Protein AF-A0A2V9AZQ4-F1 (afdb_monomer_lite)

Secondary structure (DSSP, 8-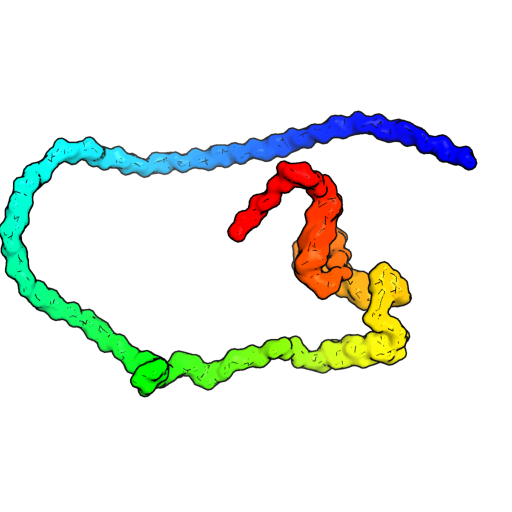state):
-------PPPP----------------PPP--------------------------PPPGGGTPPPS--SPPPPSS---HHHHHHHHHHHHHT----SSSS--HHHHHHHHHHHHTT-S-----S-HHHHHHHHHHHHT--TT------

Radius of gyration: 32.67 Å; chains: 1; bounding box: 76×61×63 Å

Foldseek 3Di:
DDDDDDDDDDDDDPPPPDDPDDDPDDDDDDDPDDDDDDDPPDDDPPPPPPPPPPPPAQAVVNVGDDPDPDDDDDPDDDDDVVVVVVVVCVVVVPPDDDDPPDCPQVVVQVVVCVVVVHPTGGDDDDDVVVVVVVCVVVPDDPPDDDDDD

Sequence (149 aa):
MAEIGEIAERPHRIHRFRCREGTARGLSRPGFERRRRIRLFQHCPSESSKRVGTPVGKLAITGGKPVRRKPFTPWPAYGQPEVRGLQKVLASRNWGGYPFPNRIADRFSEKFARLHGAKYGLAVANGTVAIEIALKAIGIQPAEEVIVP

Structure (mmCIF, N/CA/C/O backbone):
data_AF-A0A2V9AZQ4-F1
#
_entry.id   AF-A0A2V9AZQ4-F1
#
loop_
_atom_site.group_PDB
_atom_site.id
_atom_site.type_symbol
_atom_site.label_atom_id
_atom_site.label_alt_id
_atom_site.label_comp_id
_atom_site.label_asym_id
_atom_site.label_entity_id
_atom_site.label_seq_id
_atom_site.pdbx_PDB_ins_code
_atom_site.Cartn_x
_atom_site.Cartn_y
_atom_site.Cartn_z
_atom_site.occupancy
_atom_site.B_iso_or_equiv
_atom_site.auth_seq_id
_atom_site.auth_comp_id
_atom_site.auth_asym_id
_atom_site.auth_atom_id
_atom_site.pdbx_PDB_model_num
ATOM 1 N N . MET A 1 1 ? 28.472 -14.845 -30.260 1.00 37.19 1 MET A N 1
ATOM 2 C CA . MET A 1 1 ? 27.706 -13.922 -31.119 1.00 37.19 1 MET A CA 1
ATOM 3 C C . MET A 1 1 ? 26.541 -14.718 -31.667 1.00 37.19 1 MET A C 1
ATOM 5 O O . MET A 1 1 ? 26.786 -15.656 -32.408 1.00 37.19 1 MET A O 1
ATOM 9 N N . ALA A 1 2 ? 25.328 -14.452 -31.186 1.00 33.94 2 ALA A N 1
ATOM 10 C CA . ALA A 1 2 ? 24.110 -15.117 -31.639 1.00 33.94 2 ALA A CA 1
ATOM 11 C C . ALA A 1 2 ? 23.196 -14.037 -32.219 1.00 33.94 2 ALA A C 1
ATOM 13 O O . ALA A 1 2 ? 22.960 -13.017 -31.570 1.00 33.94 2 ALA A O 1
ATOM 14 N N . GLU A 1 3 ? 22.801 -14.246 -33.470 1.00 31.03 3 GLU A N 1
ATOM 15 C CA . GLU A 1 3 ? 22.027 -13.336 -34.305 1.00 31.03 3 GLU A CA 1
ATOM 16 C C . GLU A 1 3 ? 20.660 -13.033 -33.692 1.00 31.03 3 GLU A C 1
ATOM 18 O O . GLU A 1 3 ? 19.935 -13.920 -33.240 1.00 31.03 3 GLU A O 1
ATOM 23 N N . ILE A 1 4 ? 20.316 -11.749 -33.687 1.00 34.59 4 ILE A N 1
ATOM 24 C CA . ILE A 1 4 ? 19.025 -11.240 -33.248 1.00 34.59 4 ILE A CA 1
ATOM 25 C C . ILE A 1 4 ? 18.158 -11.185 -34.504 1.00 34.59 4 ILE A C 1
ATOM 27 O O . ILE A 1 4 ? 18.283 -10.270 -35.314 1.00 34.59 4 ILE A O 1
ATOM 31 N N . GLY A 1 5 ? 17.340 -12.219 -34.694 1.00 32.38 5 GLY A N 1
ATOM 32 C CA . GLY A 1 5 ? 16.340 -12.272 -35.752 1.00 32.38 5 GLY A CA 1
ATOM 33 C C . GLY A 1 5 ? 15.276 -11.195 -35.546 1.00 32.38 5 GLY A C 1
ATOM 34 O O . GLY A 1 5 ? 14.602 -11.149 -34.519 1.00 32.38 5 GLY A O 1
ATOM 35 N N . GLU A 1 6 ? 15.170 -10.341 -36.551 1.00 34.38 6 GLU A N 1
ATOM 36 C CA . GLU A 1 6 ? 14.211 -9.268 -36.778 1.00 34.38 6 GLU A CA 1
ATOM 37 C C . GLU A 1 6 ? 12.756 -9.741 -36.582 1.00 34.38 6 GLU A C 1
ATOM 39 O O . GLU A 1 6 ? 12.207 -10.514 -37.370 1.00 34.38 6 GLU A O 1
ATOM 44 N N . ILE A 1 7 ? 12.115 -9.296 -35.496 1.00 37.69 7 ILE A N 1
ATOM 45 C CA . ILE A 1 7 ? 10.682 -9.511 -35.262 1.00 37.69 7 ILE A CA 1
ATOM 46 C C . ILE A 1 7 ? 9.940 -8.363 -35.940 1.00 37.69 7 ILE A C 1
ATOM 48 O O . ILE A 1 7 ? 9.829 -7.267 -35.398 1.00 37.69 7 ILE A O 1
ATOM 52 N N . ALA A 1 8 ? 9.446 -8.648 -37.142 1.00 34.84 8 ALA A N 1
ATOM 53 C CA . ALA A 1 8 ? 8.605 -7.765 -37.933 1.00 34.84 8 ALA 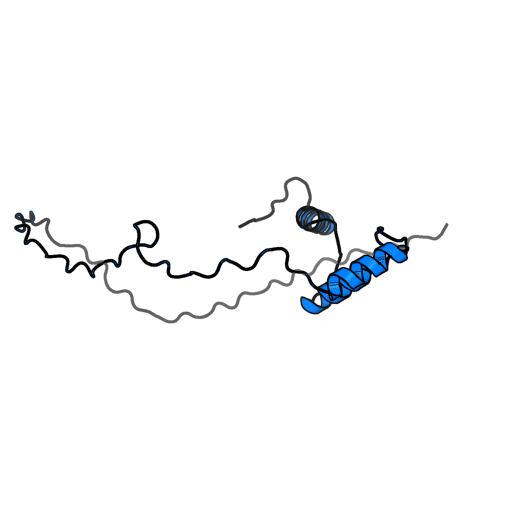A CA 1
ATOM 54 C C . ALA A 1 8 ? 7.403 -7.234 -37.127 1.00 34.84 8 ALA A C 1
ATOM 56 O O . ALA A 1 8 ? 6.603 -7.997 -36.571 1.00 34.84 8 ALA A O 1
ATOM 57 N N . GLU A 1 9 ? 7.279 -5.908 -37.104 1.00 34.47 9 GLU A N 1
ATOM 58 C CA . GLU A 1 9 ? 6.171 -5.154 -36.527 1.00 34.47 9 GLU A CA 1
ATOM 59 C C . GLU A 1 9 ? 4.826 -5.614 -37.111 1.00 34.47 9 GLU A C 1
ATOM 61 O O . GLU A 1 9 ? 4.599 -5.605 -38.323 1.00 34.47 9 GLU A O 1
ATOM 66 N N . ARG A 1 10 ? 3.891 -6.008 -36.239 1.00 35.34 10 ARG A N 1
ATOM 67 C CA . ARG A 1 10 ? 2.486 -6.218 -36.610 1.00 35.34 10 ARG A CA 1
ATOM 68 C C . ARG A 1 10 ? 1.684 -4.977 -36.212 1.00 35.34 10 ARG A C 1
ATOM 70 O O . ARG A 1 10 ? 1.706 -4.620 -35.035 1.00 35.34 10 ARG A O 1
ATOM 77 N N . PRO A 1 11 ? 0.934 -4.345 -37.129 1.00 34.53 11 PRO A N 1
ATOM 78 C CA . PRO A 1 11 ? 0.198 -3.128 -36.816 1.00 34.53 11 PRO A CA 1
ATOM 79 C C . PRO A 1 11 ? -0.940 -3.408 -35.826 1.00 34.53 11 PRO A C 1
ATOM 81 O O . PRO A 1 11 ? -1.741 -4.334 -35.994 1.00 34.53 11 PRO A O 1
ATOM 84 N N . HIS A 1 12 ? -1.007 -2.579 -34.784 1.00 36.91 12 HIS A N 1
ATOM 85 C CA . HIS A 1 12 ? -2.024 -2.623 -33.741 1.00 36.91 12 HIS A CA 1
ATOM 86 C C . HIS A 1 12 ? -3.428 -2.427 -34.328 1.00 36.91 12 HIS A C 1
ATOM 88 O O . HIS A 1 12 ? -3.825 -1.341 -34.750 1.00 36.91 12 HIS A O 1
ATOM 94 N N . ARG A 1 13 ? -4.216 -3.505 -34.323 1.00 30.02 13 ARG A N 1
ATOM 95 C CA . ARG A 1 13 ? -5.638 -3.493 -34.672 1.00 30.02 13 ARG A CA 1
ATOM 96 C C . ARG A 1 13 ? -6.415 -2.855 -33.517 1.00 30.02 13 ARG A C 1
ATOM 98 O O . ARG A 1 13 ? -6.754 -3.520 -32.541 1.00 30.02 13 ARG A O 1
ATOM 105 N N . ILE A 1 14 ? -6.677 -1.553 -33.613 1.00 36.88 14 ILE A N 1
ATOM 106 C CA . ILE A 1 14 ? -7.513 -0.824 -32.652 1.00 36.88 14 ILE A CA 1
ATOM 107 C C . ILE A 1 14 ? -8.943 -1.368 -32.754 1.00 36.88 14 ILE A C 1
ATOM 109 O O . ILE A 1 14 ? -9.669 -1.097 -33.712 1.00 36.88 14 ILE A O 1
ATOM 113 N N . HIS A 1 15 ? -9.368 -2.145 -31.759 1.00 35.53 15 HIS A N 1
ATOM 114 C CA . HIS A 1 15 ? -10.772 -2.497 -31.593 1.00 35.53 15 HIS A CA 1
ATOM 115 C C . HIS A 1 15 ? -11.546 -1.241 -31.168 1.00 35.53 15 HIS A C 1
ATOM 117 O O . HIS A 1 15 ? -11.609 -0.903 -29.988 1.00 35.53 15 HIS A O 1
ATOM 123 N N . ARG A 1 16 ? -12.148 -0.536 -32.138 1.00 32.25 16 ARG A N 1
ATOM 124 C CA . ARG A 1 16 ? -13.176 0.484 -31.877 1.00 32.25 16 ARG A CA 1
ATOM 125 C C . ARG A 1 16 ? -14.333 -0.175 -31.123 1.00 32.25 16 ARG A C 1
ATOM 127 O O . ARG A 1 16 ? -15.162 -0.857 -31.725 1.00 32.25 16 ARG A O 1
ATOM 134 N N . PHE A 1 17 ? -14.406 0.049 -29.814 1.00 29.52 17 PHE A N 1
ATOM 135 C CA . PHE A 1 17 ? -15.606 -0.231 -29.036 1.00 29.52 17 PHE A CA 1
ATOM 136 C C . PHE A 1 17 ? -16.708 0.723 -29.500 1.00 29.52 17 PHE A C 1
ATOM 138 O O . PHE A 1 17 ? -16.715 1.914 -29.196 1.00 29.52 17 PHE A O 1
ATOM 145 N N . ARG A 1 18 ? -17.627 0.196 -30.309 1.00 29.80 18 ARG A N 1
ATOM 146 C CA . ARG A 1 18 ? -18.830 0.901 -30.746 1.00 29.80 18 ARG A CA 1
ATOM 147 C C . ARG A 1 18 ? -19.778 0.966 -29.549 1.00 29.80 18 ARG A C 1
ATOM 149 O O . ARG A 1 18 ? -20.397 -0.038 -29.202 1.00 29.80 18 ARG A O 1
ATOM 156 N N . CYS A 1 19 ? -19.851 2.126 -28.899 1.00 30.36 19 CYS A N 1
ATOM 157 C CA . CYS A 1 19 ? -20.870 2.413 -27.895 1.00 30.36 19 CYS A CA 1
ATOM 158 C C . CYS A 1 19 ? -22.243 2.235 -28.563 1.00 30.36 19 CYS A C 1
ATOM 160 O O . CYS A 1 19 ? -22.559 2.935 -29.525 1.00 30.36 19 CYS A O 1
ATOM 162 N N . ARG A 1 20 ? -23.018 1.227 -28.143 1.00 31.73 20 ARG A N 1
ATOM 163 C CA . ARG A 1 20 ? -24.395 1.051 -28.614 1.00 31.73 20 ARG A CA 1
ATOM 164 C C . ARG A 1 20 ? -25.225 2.185 -28.027 1.00 31.73 20 ARG A C 1
ATOM 166 O O . ARG A 1 20 ? -25.441 2.225 -26.821 1.00 31.73 20 ARG A O 1
ATOM 173 N N . GLU A 1 21 ? -25.681 3.078 -28.895 1.00 36.25 21 GLU A N 1
ATOM 174 C CA . GLU A 1 21 ? -26.656 4.115 -28.578 1.00 36.25 21 GLU A CA 1
ATOM 175 C C . GLU A 1 21 ? -27.928 3.461 -28.021 1.00 36.25 21 GLU A C 1
ATOM 177 O O . GLU A 1 21 ? -28.670 2.765 -28.717 1.00 36.25 21 GLU A O 1
ATOM 182 N N . GLY A 1 22 ? -28.144 3.635 -26.719 1.00 35.34 22 GLY A N 1
ATOM 183 C CA . GLY A 1 22 ? -29.384 3.272 -26.055 1.00 35.34 22 GLY A CA 1
ATOM 184 C C . GLY A 1 22 ? -30.471 4.270 -26.434 1.00 35.34 22 GLY A C 1
ATOM 185 O O . GLY A 1 22 ? -30.422 5.433 -26.046 1.00 35.34 22 GLY A O 1
ATOM 186 N N . THR A 1 23 ? -31.451 3.799 -27.197 1.00 34.31 23 THR A N 1
ATOM 187 C CA . THR A 1 23 ? -32.653 4.525 -27.625 1.00 34.31 23 THR A CA 1
ATOM 188 C C . THR A 1 23 ? -33.473 5.022 -26.421 1.00 34.31 23 THR A C 1
ATOM 190 O O . THR A 1 23 ? -34.339 4.309 -25.911 1.00 34.31 23 THR A O 1
ATOM 193 N N . ALA A 1 24 ? -33.228 6.249 -25.959 1.00 36.62 24 ALA A N 1
ATOM 194 C CA . ALA A 1 24 ? -34.083 6.922 -24.983 1.00 36.62 24 ALA A CA 1
ATOM 195 C C . ALA A 1 24 ? -35.333 7.460 -25.698 1.00 36.62 24 ALA A C 1
ATOM 197 O O . ALA A 1 24 ? -35.323 8.520 -26.324 1.00 36.62 24 ALA A O 1
ATOM 198 N N . ARG A 1 25 ? -36.420 6.683 -25.650 1.00 34.41 25 ARG A N 1
ATOM 199 C CA . ARG A 1 25 ? -37.733 7.089 -26.158 1.00 34.41 25 ARG A CA 1
ATOM 200 C C . ARG A 1 25 ? -38.320 8.189 -25.271 1.00 34.41 25 ARG A C 1
ATOM 202 O O . ARG A 1 25 ? -38.593 7.959 -24.101 1.00 34.41 25 ARG A O 1
ATOM 209 N N . GLY A 1 26 ? -38.542 9.345 -25.890 1.00 34.94 26 GLY A N 1
ATOM 210 C CA . GLY A 1 26 ? -39.747 10.166 -25.766 1.00 34.94 26 GLY A CA 1
ATOM 211 C C . GLY A 1 26 ? -40.227 10.541 -24.365 1.00 34.94 26 GLY A C 1
ATOM 212 O O . GLY A 1 26 ? -41.099 9.880 -23.814 1.00 34.94 26 GLY A O 1
ATOM 213 N N . LEU A 1 27 ? -39.797 11.709 -23.886 1.00 37.97 27 LEU A N 1
ATOM 214 C CA . LEU A 1 27 ? -40.624 12.546 -23.018 1.00 37.97 27 LEU A CA 1
ATOM 215 C C . LEU A 1 27 ? -40.816 13.900 -23.703 1.00 37.97 27 LEU A C 1
ATOM 217 O O . LEU A 1 27 ? -39.886 14.685 -23.891 1.00 37.97 27 LEU A O 1
ATOM 221 N N . SER A 1 28 ? -42.052 14.100 -24.146 1.00 34.50 28 SER A N 1
ATOM 222 C CA . SER A 1 28 ? -42.602 15.289 -24.784 1.00 34.50 28 SER A CA 1
ATOM 223 C C . SER A 1 28 ? -42.287 16.557 -23.992 1.00 34.50 28 SER A C 1
ATOM 225 O O . SER A 1 28 ? -42.681 16.686 -22.834 1.00 34.50 28 SER A O 1
ATOM 227 N N . ARG A 1 29 ? -41.625 17.518 -24.638 1.00 38.69 29 ARG A N 1
ATOM 228 C CA . ARG A 1 29 ? -41.515 18.900 -24.163 1.00 38.69 29 ARG A CA 1
ATOM 229 C C . ARG A 1 29 ? -42.644 19.725 -24.780 1.00 38.69 29 ARG A C 1
ATOM 231 O O . ARG A 1 29 ? -42.634 19.885 -25.999 1.00 38.69 29 ARG A O 1
ATOM 238 N N . PRO A 1 30 ? -43.574 20.294 -24.001 1.00 34.41 30 PRO A N 1
ATOM 239 C CA . PRO A 1 30 ? -44.464 21.312 -24.522 1.00 34.41 30 PRO A CA 1
ATOM 240 C C . PRO A 1 30 ? -43.882 22.715 -24.306 1.00 34.41 30 PRO A C 1
ATOM 242 O O . PRO A 1 30 ? -43.506 23.086 -23.198 1.00 34.41 30 PRO A O 1
ATOM 245 N N . GLY A 1 31 ? -43.870 23.487 -25.395 1.00 33.59 31 GLY A N 1
ATOM 246 C CA . GLY A 1 31 ? -44.390 24.856 -25.405 1.00 33.59 31 GLY A CA 1
ATOM 247 C C . GLY A 1 31 ? -43.563 25.935 -24.713 1.00 33.59 31 GLY A C 1
ATOM 248 O O . GLY A 1 31 ? -43.866 26.348 -23.598 1.00 33.59 31 GLY A O 1
ATOM 249 N N . PHE A 1 32 ? -42.588 26.487 -25.435 1.00 41.62 32 PHE A N 1
ATOM 250 C CA . PHE A 1 32 ? -42.044 27.812 -25.149 1.00 41.62 32 PHE A CA 1
ATOM 251 C C . PHE A 1 32 ? -42.982 28.867 -25.750 1.00 41.62 32 PHE A C 1
ATOM 253 O O . PHE A 1 32 ? -42.837 29.240 -26.912 1.00 41.62 32 PHE A O 1
ATOM 260 N N . GLU A 1 33 ? -43.955 29.338 -24.969 1.00 38.66 33 GLU A N 1
ATOM 261 C CA . GLU A 1 33 ? -44.873 30.392 -25.402 1.00 38.66 33 GLU A CA 1
ATOM 262 C C . GLU A 1 33 ? -44.677 31.663 -24.570 1.00 38.66 33 GLU A C 1
ATOM 264 O O . GLU A 1 33 ? -45.046 31.783 -23.400 1.00 38.66 33 GLU A O 1
ATOM 269 N N . ARG A 1 34 ? -44.024 32.634 -25.214 1.00 46.56 34 ARG A N 1
ATOM 270 C CA . ARG A 1 34 ? -43.854 34.002 -24.734 1.00 46.56 34 ARG A CA 1
ATOM 271 C C . ARG A 1 34 ? -45.199 34.720 -24.750 1.00 46.56 34 ARG A C 1
ATOM 273 O O . ARG A 1 34 ? -45.690 35.060 -25.819 1.00 46.56 34 ARG A O 1
ATOM 280 N N . ARG A 1 35 ? -45.711 35.066 -23.569 1.00 46.44 35 ARG A N 1
ATOM 281 C CA . ARG A 1 35 ? -46.326 36.369 -23.234 1.00 46.44 35 ARG A CA 1
ATOM 282 C C . ARG A 1 35 ? -46.978 36.265 -21.863 1.00 46.44 35 ARG A C 1
ATOM 284 O O . ARG A 1 35 ? -47.876 35.452 -21.683 1.00 46.44 35 ARG A O 1
ATOM 291 N N . ARG A 1 36 ? -46.640 37.190 -20.961 1.00 39.50 36 ARG A N 1
ATOM 292 C CA . ARG A 1 36 ? -47.630 37.993 -20.224 1.00 39.50 36 ARG A CA 1
ATOM 293 C C . ARG A 1 36 ? -46.938 39.082 -19.403 1.00 39.50 36 ARG A C 1
ATOM 295 O O . ARG A 1 36 ? -46.085 38.805 -18.575 1.00 39.50 36 ARG A O 1
ATOM 302 N N . ARG A 1 37 ? -47.354 40.314 -19.712 1.00 40.12 37 ARG A N 1
ATOM 303 C CA . ARG A 1 37 ? -47.413 41.532 -18.892 1.00 40.12 37 ARG A CA 1
ATOM 304 C C . ARG A 1 37 ? -46.600 41.525 -17.596 1.00 40.12 37 ARG A C 1
ATOM 306 O O . ARG A 1 37 ? -46.972 40.857 -16.636 1.00 40.12 37 ARG A O 1
ATOM 313 N N . ILE A 1 38 ? -45.641 42.447 -17.541 1.00 43.56 38 ILE A N 1
ATOM 314 C CA . ILE A 1 38 ? -45.218 43.110 -16.306 1.00 43.56 38 ILE A CA 1
ATOM 315 C C . ILE A 1 38 ? -46.487 43.700 -15.673 1.00 43.56 38 ILE A C 1
ATOM 317 O O . ILE A 1 38 ? -46.953 44.768 -16.062 1.00 43.56 38 ILE A O 1
ATOM 321 N N . ARG A 1 39 ? -47.121 42.968 -14.754 1.00 38.69 39 ARG A N 1
ATOM 322 C CA . ARG A 1 39 ? -47.949 43.614 -13.742 1.00 38.69 39 ARG A CA 1
ATOM 323 C C . ARG A 1 39 ? -46.954 44.114 -12.713 1.00 38.69 39 ARG A C 1
ATOM 325 O O . ARG A 1 39 ? -46.190 43.309 -12.185 1.00 38.69 39 ARG A O 1
ATOM 332 N N . LEU A 1 40 ? -46.951 45.424 -12.462 1.00 45.16 40 LEU A N 1
ATOM 333 C CA . LEU A 1 40 ? -46.441 45.939 -11.200 1.00 45.16 40 LEU A CA 1
ATOM 334 C C . LEU A 1 40 ? -47.088 45.084 -10.111 1.00 45.16 40 LEU A C 1
ATOM 336 O O . LEU A 1 40 ? -48.309 45.116 -9.948 1.00 45.16 40 LEU A O 1
ATOM 340 N N . PHE A 1 41 ? -46.285 44.266 -9.434 1.00 41.41 41 PHE A N 1
ATOM 341 C CA . PHE A 1 41 ? -46.715 43.633 -8.204 1.00 41.41 41 PHE A CA 1
ATOM 342 C C . PHE A 1 41 ? -46.924 44.773 -7.213 1.00 41.41 41 PHE A C 1
ATOM 344 O O . PHE A 1 41 ? -45.984 45.294 -6.616 1.00 41.41 41 PHE A O 1
ATOM 351 N N . GLN A 1 42 ? -48.183 45.200 -7.109 1.00 49.31 42 GLN A N 1
ATOM 352 C CA . GLN A 1 42 ? -48.691 45.844 -5.915 1.00 49.31 42 GLN A CA 1
ATOM 353 C C . GLN A 1 42 ? -48.195 45.019 -4.731 1.00 49.31 42 GLN A C 1
ATOM 355 O O . GLN A 1 42 ? -48.293 43.790 -4.745 1.00 49.31 42 GLN A O 1
ATOM 360 N N . HIS A 1 43 ? -47.576 45.715 -3.781 1.00 48.47 43 HIS A N 1
ATOM 361 C CA . HIS A 1 43 ? -47.071 45.163 -2.535 1.00 48.47 43 HIS A CA 1
ATOM 362 C C . HIS A 1 43 ? -48.033 44.100 -1.997 1.00 48.47 43 HIS A C 1
ATOM 364 O O . HIS A 1 43 ? -49.155 44.412 -1.601 1.00 48.47 43 HIS A O 1
ATOM 370 N N . CYS A 1 44 ? -47.579 42.847 -1.988 1.00 35.75 44 CYS A N 1
ATOM 371 C CA . CYS A 1 44 ? -48.195 41.832 -1.156 1.00 35.75 44 CYS A CA 1
ATOM 372 C C . CYS A 1 44 ? -47.900 42.262 0.287 1.00 35.75 44 CYS A C 1
ATOM 374 O O . CYS A 1 44 ? -46.717 42.409 0.617 1.00 35.75 44 CYS A O 1
ATOM 376 N N . PRO A 1 45 ? -48.908 42.530 1.135 1.00 45.03 45 PRO A N 1
ATOM 377 C CA . PRO A 1 45 ? -48.645 42.779 2.542 1.00 45.03 45 PRO A CA 1
ATOM 378 C C . PRO A 1 45 ? -47.892 41.559 3.074 1.00 45.03 45 PRO A C 1
ATOM 380 O O . PRO A 1 45 ? -48.255 40.423 2.759 1.00 45.03 45 PRO A O 1
ATOM 383 N N . SER A 1 46 ? -46.791 41.788 3.794 1.00 51.16 46 SER A N 1
ATOM 384 C CA . SER A 1 46 ? -45.985 40.730 4.397 1.00 51.16 46 SER A CA 1
ATOM 385 C C . SER A 1 46 ? -46.802 40.067 5.497 1.00 51.16 46 SER A C 1
ATOM 387 O O . SER A 1 46 ? -46.688 40.396 6.677 1.00 51.16 46 SER A O 1
ATOM 389 N N . GLU A 1 47 ? -47.665 39.149 5.087 1.00 45.69 47 GLU A N 1
ATOM 390 C CA . GLU A 1 47 ? -48.308 38.200 5.960 1.00 45.69 47 GLU A CA 1
ATOM 391 C C . GLU A 1 47 ? -47.175 37.394 6.585 1.00 45.69 47 GLU A C 1
ATOM 393 O O . GLU A 1 47 ? -46.431 36.677 5.910 1.00 45.69 47 GLU A O 1
ATOM 398 N N . SER A 1 48 ? -46.957 37.640 7.876 1.00 53.81 48 SER A N 1
ATOM 399 C CA . SER A 1 48 ? -45.965 36.960 8.684 1.00 53.81 48 SER A CA 1
ATOM 400 C C . SER A 1 48 ? -46.302 35.476 8.663 1.00 53.81 48 SER A C 1
ATOM 402 O O . SER A 1 48 ? -47.065 34.984 9.497 1.00 53.81 48 SER A O 1
ATOM 404 N N . SER A 1 49 ? -45.750 34.759 7.688 1.00 48.03 49 SER A N 1
ATOM 405 C CA . SER A 1 49 ? -45.711 33.314 7.704 1.00 48.03 49 SER A CA 1
ATOM 406 C C . SER A 1 49 ? -44.958 32.961 8.973 1.00 48.03 49 SER A C 1
ATOM 408 O O . SER A 1 49 ? -43.732 33.092 9.055 1.00 48.03 49 SER A O 1
ATOM 410 N N . LYS A 1 50 ? -45.711 32.607 10.018 1.00 52.56 50 LYS A N 1
ATOM 411 C CA . LYS A 1 50 ? -45.175 31.930 11.184 1.00 52.56 50 LYS A CA 1
ATOM 412 C C . LYS A 1 50 ? -44.533 30.676 10.616 1.00 52.56 50 LYS A C 1
ATOM 414 O O . LYS A 1 50 ? -45.216 29.686 10.369 1.00 52.56 50 LYS A O 1
ATOM 419 N N . ARG A 1 51 ? -43.226 30.738 10.344 1.00 53.69 51 ARG A N 1
ATOM 420 C CA . ARG A 1 51 ? -42.427 29.541 10.143 1.00 53.69 51 ARG A CA 1
ATOM 421 C C . ARG A 1 51 ? -42.677 28.731 11.398 1.00 53.69 51 ARG A C 1
ATOM 423 O O . ARG A 1 51 ? -42.220 29.112 12.474 1.00 53.69 51 ARG A O 1
ATOM 430 N N . VAL A 1 52 ? -43.454 27.660 11.269 1.00 55.62 52 VAL A N 1
ATOM 431 C CA . VAL A 1 52 ? -43.478 26.588 12.253 1.00 55.62 52 VAL A CA 1
ATOM 432 C C . VAL A 1 52 ? -42.079 25.996 12.171 1.00 55.62 52 VAL A C 1
ATOM 434 O O . VAL A 1 52 ? -41.800 25.091 11.393 1.00 55.62 52 VAL A O 1
ATOM 437 N N . GLY A 1 53 ? -41.146 26.644 12.865 1.00 50.34 53 GLY A N 1
ATOM 438 C CA . GLY A 1 53 ? -39.810 26.137 13.046 1.00 50.34 53 GLY A CA 1
ATOM 439 C C . GLY A 1 53 ? -39.985 24.882 13.865 1.00 50.34 53 GLY A C 1
ATOM 440 O O . GLY A 1 53 ? -40.290 24.966 15.053 1.00 50.34 53 GLY A O 1
ATOM 441 N N . THR A 1 54 ? -39.842 23.721 13.227 1.00 59.06 54 THR A N 1
ATOM 442 C CA . THR A 1 54 ? -39.554 22.480 13.939 1.00 59.06 54 THR A CA 1
ATOM 443 C C . THR A 1 54 ? -38.525 22.828 15.009 1.00 59.06 54 THR A C 1
ATOM 445 O O . THR A 1 54 ? -37.504 23.423 14.645 1.00 59.06 54 THR A O 1
ATOM 448 N N . PRO A 1 55 ? -38.779 22.566 16.305 1.00 58.12 55 PRO A N 1
ATOM 449 C CA . PRO A 1 55 ? -37.832 22.929 17.343 1.00 58.12 55 PRO A CA 1
ATOM 450 C C . PRO A 1 55 ? -36.525 22.215 17.019 1.00 58.12 55 PRO A C 1
ATOM 452 O O . PRO A 1 55 ? -36.423 20.993 17.122 1.00 58.12 55 PRO A O 1
ATOM 455 N N . VAL A 1 56 ? -35.546 22.980 16.537 1.00 65.75 56 VAL A N 1
ATOM 456 C CA . VAL A 1 56 ? -34.210 22.472 16.268 1.00 65.75 56 VAL A CA 1
ATOM 457 C C . VAL A 1 56 ? -33.688 22.060 17.633 1.00 65.75 56 VAL A C 1
ATOM 459 O O . VAL A 1 56 ? -33.447 22.906 18.495 1.00 65.75 56 VAL A O 1
ATOM 462 N N . GLY A 1 57 ? -33.626 20.748 17.870 1.00 70.06 57 GLY A N 1
ATOM 463 C CA . GLY A 1 57 ? -33.131 20.207 19.127 1.00 70.06 57 GLY A CA 1
ATOM 464 C C . GLY A 1 57 ? -31.765 20.812 19.443 1.00 70.06 57 GLY A C 1
ATOM 465 O O . GLY A 1 57 ? -30.970 21.071 18.538 1.00 70.06 57 GLY A O 1
ATOM 466 N N . LYS A 1 58 ? -31.499 21.066 20.728 1.00 82.81 58 LYS A N 1
ATOM 467 C CA . LYS A 1 58 ? -30.236 21.653 21.195 1.00 82.81 58 LYS A CA 1
ATOM 468 C C . LYS A 1 58 ? -29.060 20.894 20.556 1.00 82.81 58 LYS A C 1
ATOM 470 O O . LYS A 1 58 ? -28.947 19.682 20.741 1.00 82.81 58 LYS A O 1
ATOM 475 N N . LEU A 1 59 ? -28.224 21.580 19.772 1.00 89.56 59 LEU A N 1
ATOM 476 C CA . LEU A 1 59 ? -27.080 20.966 19.093 1.00 89.56 59 LEU A CA 1
ATOM 477 C C . LEU A 1 59 ? -26.034 20.552 20.125 1.00 89.56 59 LEU A C 1
ATOM 479 O O . LEU A 1 59 ? -25.866 21.213 21.146 1.00 89.56 59 LEU A O 1
ATOM 483 N N . ALA A 1 60 ? -25.276 19.492 19.842 1.00 90.50 60 ALA A N 1
ATOM 484 C CA . ALA A 1 60 ? -24.216 19.031 20.740 1.00 90.50 60 ALA A CA 1
ATOM 485 C C . ALA A 1 60 ? -23.205 20.143 21.080 1.00 90.50 60 ALA A C 1
ATOM 487 O O . ALA A 1 60 ? -22.826 20.298 22.236 1.00 90.50 60 ALA A O 1
ATOM 488 N N . ILE A 1 61 ? -22.846 20.967 20.087 1.00 88.94 61 ILE A N 1
ATOM 489 C CA . ILE A 1 61 ? -21.930 22.104 20.260 1.00 88.94 61 ILE A CA 1
ATOM 490 C C . ILE A 1 61 ? -22.517 23.228 21.128 1.00 88.94 61 ILE A C 1
ATOM 492 O O . ILE A 1 61 ? -21.771 23.935 21.792 1.00 88.94 61 ILE A O 1
ATOM 496 N N . THR A 1 62 ? -23.847 23.371 21.182 1.00 89.12 62 THR A N 1
ATOM 497 C CA . THR A 1 62 ? -24.538 24.388 21.997 1.00 89.12 62 THR A CA 1
ATOM 498 C C . THR A 1 62 ? -25.060 23.827 23.323 1.00 89.12 62 THR A C 1
ATOM 500 O O . THR A 1 62 ? -25.940 24.413 23.953 1.00 89.12 62 THR A O 1
ATOM 503 N N . GLY A 1 63 ? -24.523 22.686 23.774 1.00 85.38 63 GLY A N 1
ATOM 504 C CA . GLY A 1 63 ? -24.851 22.057 25.059 1.00 85.38 63 GLY A CA 1
ATOM 505 C C . GLY A 1 63 ? -26.026 21.075 25.011 1.00 85.38 63 GLY A C 1
ATOM 506 O O . GLY A 1 63 ? -26.662 20.817 26.037 1.00 85.38 63 GLY A O 1
ATOM 507 N N . GLY A 1 64 ? -26.375 20.586 23.824 1.00 90.50 64 GLY A N 1
ATOM 508 C CA . GLY A 1 64 ? -27.282 19.462 23.615 1.00 90.50 64 GLY A CA 1
ATOM 509 C C . GLY A 1 64 ? -26.595 18.112 23.798 1.00 90.50 64 GLY A C 1
ATOM 510 O O . GLY A 1 64 ? -25.373 18.022 23.893 1.00 90.50 64 GLY A O 1
ATOM 511 N N . LYS A 1 65 ? -27.374 17.026 23.847 1.00 90.25 65 LYS A N 1
ATOM 512 C CA . LYS A 1 65 ? -26.811 15.675 23.991 1.00 90.25 65 LYS A CA 1
ATOM 513 C C . LYS A 1 65 ? -26.180 15.239 22.655 1.00 90.25 65 LYS A C 1
ATOM 515 O O . LYS A 1 65 ? -26.900 15.191 21.659 1.00 90.25 65 LYS A O 1
ATOM 520 N N . PRO A 1 66 ? -24.881 14.890 22.604 1.00 90.06 66 PRO A N 1
ATOM 521 C CA . PRO A 1 66 ? -24.251 14.420 21.375 1.00 90.06 66 PRO A CA 1
ATOM 522 C C . PRO A 1 66 ? -24.865 13.100 20.907 1.00 90.06 66 PRO A C 1
ATOM 524 O O . PRO A 1 66 ? -25.086 12.186 21.707 1.00 90.06 66 PRO A O 1
ATOM 527 N N . VAL A 1 67 ? -25.099 13.005 19.594 1.00 91.56 67 VAL A N 1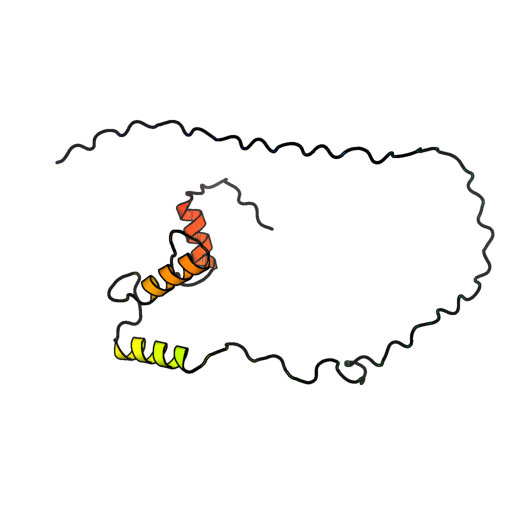
ATOM 528 C CA . VAL A 1 67 ? -25.648 11.812 18.925 1.00 91.56 67 VAL A CA 1
ATOM 529 C C . VAL A 1 67 ? -24.735 10.602 19.135 1.00 91.56 67 VAL A C 1
ATOM 531 O O . VAL A 1 67 ? -25.198 9.497 19.404 1.00 91.56 67 VAL A O 1
ATOM 534 N N . ARG A 1 68 ? -23.418 10.817 19.077 1.00 91.31 68 ARG A N 1
ATOM 535 C CA . ARG A 1 68 ? -22.403 9.793 19.311 1.00 91.31 68 ARG A CA 1
ATOM 536 C C . ARG A 1 68 ? -21.680 10.080 20.622 1.00 91.31 68 ARG A C 1
ATOM 538 O O . ARG A 1 68 ? -21.050 11.119 20.768 1.00 91.31 68 ARG A O 1
ATOM 545 N N . ARG A 1 69 ? -21.748 9.133 21.559 1.00 92.38 69 ARG A N 1
ATOM 546 C CA . ARG A 1 69 ? -21.016 9.201 22.839 1.00 92.38 69 ARG A CA 1
ATOM 547 C C . ARG A 1 69 ? -19.749 8.356 22.862 1.00 92.38 69 ARG A C 1
ATOM 549 O O . ARG A 1 69 ? -18.834 8.645 23.619 1.00 92.38 69 ARG A O 1
ATOM 556 N N . LYS A 1 70 ? -19.703 7.296 22.052 1.00 94.94 70 LYS A N 1
ATOM 557 C CA . LYS A 1 70 ? -18.526 6.429 21.948 1.00 94.94 70 LYS A CA 1
ATOM 558 C C . LYS A 1 70 ? -17.496 7.088 21.025 1.00 94.94 70 LYS A C 1
ATOM 560 O O . LYS A 1 70 ? -17.895 7.504 19.934 1.00 94.94 70 LYS A O 1
ATOM 565 N N . PRO A 1 71 ? -16.208 7.160 21.393 1.00 90.88 71 PRO A N 1
ATOM 566 C CA . PRO A 1 71 ? -15.177 7.673 20.496 1.00 90.88 71 PRO A CA 1
ATOM 567 C C . PRO A 1 71 ? -15.079 6.827 19.218 1.00 90.88 71 PRO A C 1
ATOM 569 O O . PRO A 1 71 ? -15.659 5.739 19.107 1.00 90.88 71 PRO A O 1
ATOM 572 N N . PHE A 1 72 ? -14.402 7.358 18.205 1.00 92.94 72 PHE A N 1
ATOM 573 C CA . PHE A 1 72 ? -14.035 6.567 17.034 1.00 92.94 72 PHE A CA 1
ATOM 574 C C . PHE A 1 72 ? -13.030 5.488 17.423 1.00 92.94 72 PHE A C 1
ATOM 576 O O . PHE A 1 72 ? -12.255 5.661 18.362 1.00 92.94 72 PHE A O 1
ATOM 583 N N . THR A 1 73 ? -13.089 4.356 16.725 1.00 92.94 73 THR A N 1
ATOM 584 C CA . THR A 1 73 ? -12.093 3.301 16.898 1.00 92.94 73 THR A CA 1
ATOM 585 C C . THR A 1 73 ? -10.716 3.888 16.585 1.00 92.94 73 THR A C 1
ATOM 587 O O . THR A 1 73 ? -10.590 4.584 15.573 1.00 92.94 73 THR A O 1
ATOM 590 N N . PRO A 1 74 ? -9.705 3.653 17.436 1.00 93.19 74 PRO A N 1
ATOM 591 C CA . PRO A 1 74 ? -8.364 4.148 17.178 1.00 93.19 74 PRO A CA 1
ATOM 592 C C . PRO A 1 74 ? -7.784 3.507 15.915 1.00 93.19 74 PRO A C 1
ATOM 594 O O . PRO A 1 74 ? -8.107 2.373 15.559 1.00 93.19 74 PRO A O 1
ATOM 597 N N . TRP A 1 75 ? -6.902 4.252 15.260 1.00 93.00 75 TRP A N 1
ATOM 598 C CA . TRP A 1 75 ? -6.145 3.817 14.095 1.00 93.00 75 TRP A CA 1
ATOM 599 C C . TRP A 1 75 ? -4.646 3.975 14.391 1.00 93.00 75 TRP A C 1
ATOM 601 O O . TRP A 1 75 ? -4.281 4.991 14.988 1.00 93.00 75 TRP A O 1
ATOM 611 N N . PRO A 1 76 ? -3.768 3.036 13.988 1.00 93.56 76 PRO A N 1
ATOM 612 C CA . PRO A 1 76 ? -4.029 1.810 13.227 1.00 93.56 76 PRO A CA 1
ATOM 613 C C . PRO A 1 76 ? -4.619 0.673 14.071 1.00 93.56 76 PRO A C 1
ATOM 615 O O . PRO A 1 76 ? -4.318 0.529 15.254 1.00 93.56 76 PRO A O 1
ATOM 618 N N . ALA A 1 77 ? -5.437 -0.168 13.437 1.00 93.31 77 ALA A N 1
ATOM 619 C CA . ALA A 1 77 ? -5.891 -1.417 14.038 1.00 93.31 77 ALA A CA 1
ATOM 620 C C . ALA A 1 77 ? -4.817 -2.504 13.865 1.00 93.31 77 ALA A C 1
ATOM 622 O O . ALA A 1 77 ? -4.315 -2.709 12.762 1.00 93.31 77 ALA A O 1
ATOM 623 N N . TYR A 1 78 ? -4.480 -3.207 14.945 1.00 95.12 78 TYR A N 1
ATOM 624 C CA . TYR A 1 78 ? -3.559 -4.344 14.930 1.00 95.12 78 TYR A CA 1
ATOM 625 C C . TYR A 1 78 ? -3.941 -5.352 16.018 1.00 95.12 78 TYR A C 1
ATOM 627 O O . TYR A 1 78 ? -4.661 -5.027 16.964 1.00 95.12 78 TYR A O 1
ATOM 635 N N . GLY A 1 79 ? -3.448 -6.581 15.900 1.00 95.62 79 GLY A N 1
ATOM 636 C CA . GLY A 1 79 ? -3.630 -7.631 16.887 1.00 95.62 79 GLY A CA 1
ATOM 637 C C . GLY A 1 79 ? -2.480 -8.636 16.897 1.00 95.62 79 GLY A C 1
ATOM 638 O O . GLY A 1 79 ? -1.356 -8.378 16.467 1.00 95.62 79 GLY A O 1
ATOM 639 N N . GLN A 1 80 ? -2.767 -9.825 17.422 1.00 97.62 80 GLN A N 1
ATOM 640 C CA . GLN A 1 80 ? -1.794 -10.915 17.516 1.00 97.62 80 GLN A CA 1
ATOM 641 C C . GLN A 1 80 ? -1.237 -11.408 16.161 1.00 97.62 80 GLN A C 1
ATOM 643 O O 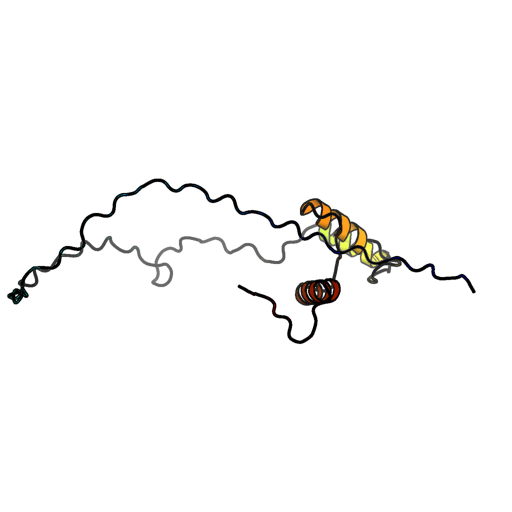. GLN A 1 80 ? -0.072 -11.815 16.122 1.00 97.62 80 GLN A O 1
ATOM 648 N N . PRO A 1 81 ? -1.997 -11.412 15.044 1.00 94.81 81 PRO A N 1
ATOM 649 C CA . PRO A 1 81 ? -1.447 -11.774 13.736 1.00 94.81 81 PRO A CA 1
ATOM 650 C C . PRO A 1 81 ? -0.291 -10.871 13.292 1.00 94.81 81 PRO A C 1
ATOM 652 O O . PRO A 1 81 ? 0.732 -11.387 12.838 1.00 94.81 81 PRO A O 1
ATOM 655 N N . GLU A 1 82 ? -0.425 -9.558 13.473 1.00 94.75 82 GLU A N 1
ATOM 656 C CA . GLU A 1 82 ? 0.575 -8.556 13.096 1.00 94.75 82 GLU A CA 1
ATOM 657 C C . GLU A 1 82 ? 1.841 -8.716 13.943 1.00 94.75 82 GLU A C 1
ATOM 659 O O . GLU A 1 82 ? 2.943 -8.773 13.396 1.00 94.75 82 GLU A O 1
ATOM 664 N N . VAL A 1 83 ? 1.682 -8.905 15.260 1.00 96.62 83 VAL A N 1
ATOM 665 C CA . VAL A 1 83 ? 2.798 -9.154 16.192 1.00 96.62 83 VAL A CA 1
ATOM 666 C C . VAL A 1 83 ? 3.593 -10.393 15.778 1.00 96.62 83 VAL A C 1
ATOM 668 O O . VAL A 1 83 ? 4.818 -10.337 15.660 1.00 96.62 83 VAL A O 1
ATOM 671 N N . ARG A 1 84 ? 2.911 -11.506 15.479 1.00 95.50 84 ARG A N 1
ATOM 672 C CA . ARG A 1 84 ? 3.572 -12.733 15.003 1.00 95.50 84 ARG A CA 1
ATOM 673 C C . ARG A 1 84 ? 4.265 -12.532 13.659 1.00 95.50 84 ARG A C 1
ATOM 675 O O . ARG A 1 84 ? 5.317 -13.124 13.423 1.00 95.50 84 ARG A O 1
ATOM 682 N N . GLY A 1 85 ? 3.673 -11.746 12.761 1.00 92.19 85 GLY A N 1
ATOM 683 C CA . GLY A 1 85 ? 4.282 -11.390 11.480 1.00 92.19 85 GLY A CA 1
ATOM 684 C C . GLY A 1 85 ? 5.601 -10.645 11.675 1.00 92.19 85 GLY A C 1
ATOM 685 O O . GLY A 1 85 ? 6.619 -11.042 11.108 1.00 92.19 85 GLY A O 1
ATOM 686 N N . LEU A 1 86 ? 5.597 -9.635 12.545 1.00 93.31 86 LEU A N 1
ATOM 687 C CA . LEU A 1 86 ? 6.775 -8.835 12.863 1.00 93.31 86 LEU A CA 1
ATOM 688 C C . LEU A 1 86 ? 7.883 -9.672 13.515 1.00 93.31 86 LEU A C 1
ATOM 690 O O . LEU A 1 86 ? 9.029 -9.615 13.078 1.00 93.31 86 LEU A O 1
ATOM 694 N N . GLN A 1 87 ? 7.543 -10.508 14.502 1.00 95.19 87 GLN A N 1
ATOM 695 C CA . GLN A 1 87 ? 8.502 -11.400 15.166 1.00 95.19 87 GLN A CA 1
ATOM 696 C C . GLN A 1 87 ? 9.188 -12.356 14.181 1.00 95.19 87 GLN A C 1
ATOM 698 O O . GLN A 1 87 ? 10.396 -12.570 14.273 1.00 95.19 87 GLN A O 1
ATOM 703 N N . LYS A 1 88 ? 8.445 -12.899 13.207 1.00 91.25 88 LYS A N 1
ATOM 704 C CA . LYS A 1 88 ? 9.007 -13.767 12.159 1.00 91.25 88 LYS A CA 1
ATOM 705 C C . LYS A 1 88 ? 10.032 -13.034 11.296 1.00 91.25 88 LYS A C 1
ATOM 707 O O . LYS A 1 88 ? 11.104 -13.577 11.044 1.00 91.25 88 LYS A O 1
ATOM 712 N N . VAL A 1 89 ? 9.719 -11.812 10.857 1.00 91.00 89 VAL A N 1
ATOM 713 C CA . VAL A 1 89 ? 10.649 -10.983 10.069 1.00 91.00 89 VAL A CA 1
ATOM 714 C C . VAL A 1 89 ? 11.891 -10.662 10.892 1.00 91.00 89 VAL A C 1
ATOM 716 O O . VAL A 1 89 ? 13.010 -10.870 10.421 1.00 91.00 89 VAL A O 1
ATOM 719 N N . LEU A 1 90 ? 11.697 -10.234 12.141 1.00 92.31 90 LEU A N 1
ATOM 720 C CA . LEU A 1 90 ? 12.777 -9.873 13.049 1.00 92.31 90 LEU A CA 1
ATOM 721 C C . LEU A 1 90 ? 13.747 -11.045 13.258 1.00 92.31 90 LEU A C 1
ATOM 723 O O . LEU A 1 90 ? 14.946 -10.890 13.026 1.00 92.31 90 LEU A O 1
ATOM 727 N N . ALA A 1 91 ? 13.223 -12.230 13.593 1.00 92.69 91 ALA A N 1
ATOM 728 C CA . ALA A 1 91 ? 14.010 -13.446 13.800 1.00 92.69 91 ALA A CA 1
ATOM 729 C C . ALA A 1 91 ? 14.729 -13.922 12.526 1.00 92.69 91 ALA A C 1
ATOM 731 O O . ALA A 1 91 ? 15.832 -14.457 12.606 1.00 92.69 91 ALA A O 1
ATOM 732 N N . SER A 1 92 ? 14.137 -13.699 11.347 1.00 89.69 92 SER A N 1
ATOM 733 C CA . SER A 1 92 ? 14.727 -14.110 10.066 1.00 89.69 92 SER A CA 1
ATOM 734 C C . SER A 1 92 ? 15.962 -13.305 9.647 1.00 89.69 92 SER A C 1
ATOM 736 O O . SER A 1 92 ? 16.645 -13.710 8.710 1.00 89.69 92 SER A O 1
ATOM 738 N N . ARG A 1 93 ? 16.229 -12.154 10.292 1.00 88.00 93 ARG A N 1
ATOM 739 C CA . ARG A 1 93 ? 17.273 -11.174 9.909 1.00 88.00 93 ARG A CA 1
ATOM 740 C C . ARG A 1 93 ? 17.171 -10.658 8.467 1.00 88.00 93 ARG A C 1
ATOM 742 O O . ARG A 1 93 ? 18.089 -10.022 7.963 1.00 88.00 93 ARG A O 1
ATOM 749 N N . ASN A 1 94 ? 16.047 -10.912 7.807 1.00 86.25 94 ASN A N 1
ATOM 750 C CA . ASN A 1 94 ? 15.809 -10.576 6.417 1.00 86.25 94 ASN A CA 1
ATOM 751 C C . ASN A 1 94 ? 14.702 -9.524 6.325 1.00 86.25 94 ASN A C 1
ATOM 753 O O . ASN A 1 94 ? 13.519 -9.838 6.180 1.00 86.25 94 ASN A O 1
ATOM 757 N N . TRP A 1 95 ? 15.088 -8.265 6.506 1.00 85.56 95 TRP A N 1
ATOM 758 C CA . TRP A 1 95 ? 14.138 -7.178 6.752 1.00 85.56 95 TRP A CA 1
ATOM 759 C C . TRP A 1 95 ? 13.711 -6.428 5.487 1.00 85.56 95 TRP A C 1
ATOM 761 O O . TRP A 1 95 ? 12.762 -5.653 5.539 1.00 85.56 95 TRP A O 1
ATOM 771 N N . GLY A 1 96 ? 14.358 -6.668 4.345 1.00 81.38 96 GLY A N 1
ATOM 772 C CA . GLY A 1 96 ? 14.085 -5.920 3.120 1.00 81.38 96 GLY A CA 1
ATOM 773 C C . GLY A 1 96 ? 14.527 -6.636 1.850 1.00 81.38 96 GLY A C 1
ATOM 774 O O . GLY A 1 96 ? 15.007 -7.767 1.900 1.00 81.38 96 GLY A O 1
ATOM 775 N N . GLY A 1 97 ? 14.339 -5.954 0.720 1.00 73.25 97 GLY A N 1
ATOM 776 C CA . GLY A 1 97 ? 14.704 -6.431 -0.616 1.00 73.25 97 GLY A CA 1
ATOM 777 C C . GLY A 1 97 ? 13.494 -6.757 -1.494 1.00 73.25 97 GLY A C 1
ATOM 778 O O . GLY A 1 97 ? 12.452 -7.200 -1.005 1.00 73.25 97 GLY A O 1
ATOM 779 N N . TYR A 1 98 ? 13.646 -6.524 -2.799 1.00 62.25 98 TYR A N 1
ATOM 780 C CA . TYR A 1 98 ? 12.650 -6.809 -3.826 1.00 62.25 98 TYR A CA 1
ATOM 781 C C . TYR A 1 98 ? 13.280 -7.690 -4.900 1.00 62.25 98 TYR A C 1
ATOM 783 O O . TYR A 1 98 ? 14.163 -7.230 -5.616 1.00 62.25 98 TYR A O 1
ATOM 791 N N . PRO A 1 99 ? 12.774 -8.904 -5.113 1.00 61.31 99 PRO A N 1
ATOM 792 C CA . PRO A 1 99 ? 12.958 -10.038 -4.203 1.00 61.31 99 PRO A CA 1
ATOM 793 C C . PRO A 1 99 ? 14.435 -10.268 -3.765 1.00 61.31 99 PRO A C 1
ATOM 795 O O . PRO A 1 99 ? 15.355 -9.553 -4.127 1.00 61.31 99 PRO A O 1
ATOM 798 N N . PHE A 1 100 ? 14.637 -11.335 -2.998 1.00 63.66 100 PHE A N 1
ATOM 799 C CA . PHE A 1 100 ? 15.864 -11.890 -2.409 1.00 63.66 100 PHE A CA 1
ATOM 800 C C . PHE A 1 100 ? 16.503 -11.179 -1.199 1.00 63.66 100 PHE A C 1
ATOM 802 O O . PHE A 1 100 ? 16.838 -9.999 -1.263 1.00 63.66 100 PHE A O 1
ATOM 809 N N . PRO A 1 101 ? 16.716 -11.923 -0.088 1.00 73.12 101 PRO A N 1
ATOM 810 C CA . PRO A 1 101 ? 16.184 -13.265 0.214 1.00 73.12 101 PRO A CA 1
ATOM 811 C C . PRO A 1 101 ? 14.696 -13.249 0.617 1.00 73.12 101 PRO A C 1
ATOM 813 O O . PRO A 1 101 ? 14.124 -14.285 0.956 1.00 73.12 101 PRO A O 1
ATOM 816 N N . ASN A 1 102 ? 14.052 -12.076 0.672 1.00 79.00 102 ASN A N 1
ATOM 817 C CA . ASN A 1 102 ? 12.713 -11.930 1.246 1.00 79.00 102 ASN A CA 1
ATOM 818 C C . ASN A 1 102 ? 11.601 -12.373 0.279 1.00 79.00 102 ASN A C 1
ATOM 820 O O . ASN A 1 102 ? 11.568 -11.960 -0.877 1.00 79.00 102 ASN A O 1
ATOM 824 N N . ARG A 1 103 ? 10.671 -13.204 0.771 1.00 85.81 103 ARG A N 1
ATOM 825 C CA . ARG A 1 103 ? 9.476 -13.672 0.037 1.00 85.81 103 ARG A CA 1
ATOM 826 C C . ARG A 1 103 ? 8.156 -13.172 0.628 1.00 85.81 103 ARG A C 1
ATOM 828 O O . ARG A 1 103 ? 7.086 -13.553 0.163 1.00 85.81 103 ARG A O 1
ATOM 835 N N . ILE A 1 104 ? 8.197 -12.363 1.683 1.00 89.31 104 ILE A N 1
ATOM 836 C CA . ILE A 1 104 ? 6.992 -11.868 2.361 1.00 89.31 104 ILE A CA 1
ATOM 837 C C . ILE A 1 104 ? 6.282 -10.834 1.485 1.00 89.31 104 ILE A C 1
ATOM 839 O O . ILE A 1 104 ? 5.068 -10.929 1.320 1.00 89.31 104 ILE A O 1
ATOM 843 N N . ALA A 1 105 ? 7.033 -9.916 0.868 1.00 89.69 105 ALA A N 1
ATOM 844 C CA . ALA A 1 105 ? 6.494 -8.935 -0.074 1.00 89.69 105 ALA A CA 1
ATOM 845 C C . ALA A 1 105 ? 5.884 -9.600 -1.324 1.00 89.69 105 ALA A C 1
ATOM 847 O O . ALA A 1 105 ? 4.800 -9.220 -1.757 1.00 89.69 105 ALA A O 1
ATOM 848 N N . ASP A 1 106 ? 6.533 -10.645 -1.843 1.00 89.94 106 ASP A N 1
ATOM 849 C CA . ASP A 1 106 ? 6.053 -11.473 -2.961 1.00 89.94 106 ASP A CA 1
ATOM 850 C C . ASP A 1 106 ? 4.709 -12.146 -2.622 1.00 89.94 106 ASP A C 1
ATOM 852 O O . ASP A 1 106 ? 3.692 -11.920 -3.275 1.00 89.94 106 ASP A O 1
ATOM 856 N N . ARG A 1 107 ? 4.641 -12.849 -1.482 1.00 91.19 107 ARG A N 1
ATOM 857 C CA . ARG A 1 107 ? 3.397 -13.477 -0.997 1.00 91.19 107 ARG A CA 1
ATOM 858 C C . ARG A 1 107 ? 2.282 -12.473 -0.714 1.00 91.19 107 ARG A C 1
ATOM 860 O O . ARG A 1 107 ? 1.109 -12.791 -0.909 1.00 91.19 107 ARG A O 1
ATOM 867 N N . PHE A 1 108 ? 2.620 -11.295 -0.193 1.00 92.31 108 PHE A N 1
ATOM 868 C CA . PHE A 1 108 ? 1.649 -10.219 -0.017 1.00 92.31 108 PHE A CA 1
ATOM 869 C C . PHE A 1 108 ? 1.108 -9.768 -1.374 1.00 92.31 108 PHE A C 1
ATOM 871 O O . PHE A 1 108 ? -0.105 -9.703 -1.542 1.00 92.31 108 PHE A O 1
ATOM 878 N N . SER A 1 109 ? 1.993 -9.548 -2.345 1.00 93.81 109 SER A N 1
ATOM 879 C CA . SER A 1 109 ? 1.643 -9.117 -3.699 1.00 93.81 109 SER A CA 1
ATOM 880 C C . SER A 1 109 ? 0.721 -10.115 -4.399 1.00 93.81 109 SER A C 1
ATOM 882 O O . SER A 1 109 ? -0.307 -9.716 -4.941 1.00 93.81 109 SER A O 1
ATOM 884 N N . GLU A 1 110 ? 1.017 -11.415 -4.317 1.00 94.44 110 GLU A N 1
ATOM 885 C CA . GLU A 1 110 ? 0.160 -12.475 -4.862 1.00 94.44 110 GLU A CA 1
ATOM 886 C C . GLU A 1 110 ? -1.238 -12.473 -4.230 1.00 94.44 110 GLU A C 1
ATOM 888 O O . GLU A 1 110 ? -2.250 -12.551 -4.929 1.00 94.44 110 GLU A O 1
ATOM 893 N N . LYS A 1 111 ? -1.318 -12.384 -2.896 1.00 96.25 111 LYS A N 1
ATOM 894 C CA . LYS A 1 111 ? -2.602 -12.355 -2.181 1.00 96.25 111 LYS A CA 1
ATOM 895 C C . LYS A 1 111 ? -3.393 -11.091 -2.493 1.00 96.25 111 LYS A C 1
ATOM 897 O O . LYS A 1 111 ? -4.603 -11.170 -2.691 1.00 96.25 111 LYS A O 1
ATOM 902 N N . PHE A 1 112 ? -2.717 -9.949 -2.549 1.00 95.94 112 PHE A N 1
ATOM 90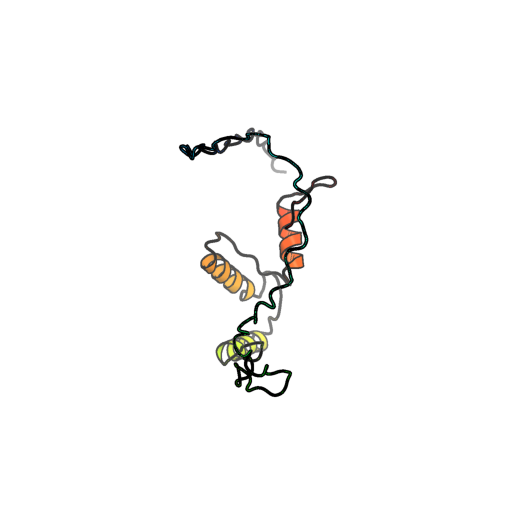3 C CA . PHE A 1 112 ? -3.325 -8.664 -2.861 1.00 95.94 112 PHE A CA 1
ATOM 904 C C . PHE A 1 112 ? -3.870 -8.647 -4.292 1.00 95.94 112 PHE A C 1
ATOM 906 O O . PHE A 1 112 ? -5.007 -8.231 -4.499 1.00 95.94 112 PHE A O 1
ATOM 913 N N . ALA A 1 113 ? -3.121 -9.183 -5.260 1.00 97.12 113 ALA A N 1
ATOM 914 C CA . ALA A 1 113 ? -3.577 -9.323 -6.641 1.00 97.12 113 ALA A CA 1
ATOM 915 C C . ALA A 1 113 ? -4.829 -10.202 -6.737 1.00 97.12 113 ALA A C 1
ATOM 917 O O . ALA A 1 113 ? -5.825 -9.791 -7.327 1.00 97.12 113 ALA A O 1
ATOM 918 N N . ARG A 1 114 ? -4.822 -11.368 -6.074 1.00 97.50 114 ARG A N 1
ATOM 919 C CA . ARG A 1 114 ? -5.985 -12.272 -6.029 1.00 97.50 114 ARG A CA 1
ATOM 920 C C . ARG A 1 114 ? -7.215 -11.607 -5.419 1.00 97.50 114 ARG A C 1
ATOM 922 O O . ARG A 1 114 ? -8.305 -11.776 -5.952 1.00 97.50 114 ARG A O 1
ATOM 929 N N . LEU A 1 115 ? -7.043 -10.837 -4.342 1.00 97.88 115 LEU A N 1
ATOM 930 C CA . LEU A 1 115 ? -8.139 -10.110 -3.696 1.00 97.88 115 LEU A CA 1
ATOM 931 C C . LEU A 1 115 ? -8.809 -9.102 -4.647 1.00 97.88 115 LEU A C 1
ATOM 933 O O . LEU A 1 115 ? -10.019 -8.923 -4.580 1.00 97.88 115 LEU A O 1
ATOM 937 N N . HIS A 1 116 ? -8.036 -8.481 -5.541 1.00 97.31 116 HIS A N 1
ATOM 938 C CA . HIS A 1 116 ? -8.522 -7.487 -6.504 1.00 97.31 116 HIS A CA 1
ATOM 939 C C . HIS A 1 116 ? -8.855 -8.079 -7.885 1.00 97.31 116 HIS A C 1
ATOM 941 O O . HIS A 1 116 ? -9.195 -7.333 -8.800 1.00 97.31 116 HIS A O 1
ATOM 947 N N . GLY A 1 117 ? -8.735 -9.400 -8.073 1.00 97.25 117 GLY A N 1
ATOM 948 C CA . GLY A 1 117 ? -8.927 -10.046 -9.377 1.00 97.25 117 GLY A CA 1
ATOM 949 C C . GLY A 1 117 ? -7.863 -9.689 -10.426 1.00 97.25 117 GLY A C 1
ATOM 950 O O . GLY A 1 117 ? -8.089 -9.873 -11.620 1.00 97.25 117 GLY A O 1
ATOM 951 N N . ALA A 1 118 ? -6.704 -9.177 -10.005 1.00 97.06 118 ALA A N 1
ATOM 952 C CA . ALA A 1 118 ? -5.598 -8.841 -10.892 1.00 97.06 118 ALA A CA 1
ATOM 953 C C . ALA A 1 118 ? -4.717 -10.068 -11.181 1.00 97.06 118 ALA A C 1
ATOM 955 O O . ALA A 1 118 ? -4.521 -10.935 -10.327 1.00 97.06 118 ALA A O 1
ATOM 956 N N . LYS A 1 119 ? -4.132 -10.121 -12.385 1.00 96.31 119 LYS A N 1
ATOM 957 C CA . LYS A 1 119 ? -3.203 -11.196 -12.782 1.00 96.31 119 LYS A CA 1
ATOM 958 C C . LYS A 1 119 ? -1.854 -11.106 -12.057 1.00 96.31 119 LYS A C 1
ATOM 960 O O . LYS A 1 119 ? -1.243 -12.133 -11.779 1.00 96.31 119 LYS A O 1
ATOM 965 N N . TYR A 1 120 ? -1.406 -9.888 -11.761 1.00 94.56 120 TYR A N 1
ATOM 966 C CA . TYR A 1 120 ? -0.124 -9.598 -11.124 1.00 94.56 120 TYR A CA 1
ATOM 967 C C . TYR A 1 120 ? -0.305 -8.556 -10.019 1.00 94.56 120 TYR A C 1
ATOM 969 O O . TYR A 1 120 ? -1.246 -7.762 -10.056 1.00 94.56 120 TYR A O 1
ATOM 977 N N . GLY A 1 121 ? 0.606 -8.556 -9.049 1.00 93.50 121 GLY A N 1
ATOM 978 C CA . GLY A 1 121 ? 0.673 -7.562 -7.983 1.00 93.50 121 GLY A CA 1
ATOM 979 C C . GLY A 1 121 ? 2.122 -7.216 -7.680 1.00 93.50 121 GLY A C 1
ATOM 980 O O . GLY A 1 121 ? 2.999 -8.068 -7.820 1.00 93.50 121 GLY A O 1
ATOM 981 N N . LEU A 1 122 ? 2.356 -5.972 -7.267 1.00 92.31 122 LEU A N 1
ATOM 982 C CA . LEU A 1 122 ? 3.681 -5.446 -6.970 1.00 92.31 122 LEU A CA 1
ATOM 983 C C . LEU A 1 122 ? 3.643 -4.634 -5.672 1.00 92.31 122 LEU A C 1
ATOM 985 O O . LEU A 1 122 ? 3.069 -3.547 -5.634 1.00 92.31 122 LEU A O 1
ATOM 989 N N . ALA A 1 123 ? 4.253 -5.152 -4.607 1.00 92.56 123 ALA A N 1
ATOM 990 C CA . ALA A 1 123 ? 4.440 -4.406 -3.369 1.00 92.56 123 ALA A CA 1
ATOM 991 C C . ALA A 1 123 ? 5.549 -3.361 -3.536 1.00 92.56 123 ALA A C 1
ATOM 993 O O . ALA A 1 123 ? 6.701 -3.703 -3.805 1.00 92.56 123 ALA A O 1
ATOM 994 N N . VAL A 1 124 ? 5.197 -2.095 -3.328 1.00 92.94 124 VAL A N 1
ATOM 995 C CA . VAL A 1 124 ? 6.113 -0.949 -3.386 1.00 92.94 124 VAL A CA 1
ATOM 996 C C . VAL A 1 124 ? 6.041 -0.138 -2.095 1.00 92.94 124 VAL A C 1
ATOM 998 O O . VAL A 1 124 ? 5.199 -0.390 -1.235 1.00 92.94 124 VAL A O 1
ATOM 1001 N N . ALA A 1 125 ? 6.926 0.849 -1.958 1.00 91.94 125 ALA A N 1
ATOM 1002 C CA . ALA A 1 125 ? 7.061 1.630 -0.732 1.00 91.94 125 ALA A CA 1
ATOM 1003 C C . ALA A 1 125 ? 5.804 2.441 -0.364 1.00 91.94 125 ALA A C 1
ATOM 1005 O O . ALA A 1 125 ? 5.468 2.544 0.813 1.00 91.94 125 ALA A O 1
ATOM 1006 N N . ASN A 1 126 ? 5.127 3.048 -1.345 1.00 95.31 126 ASN A N 1
ATOM 1007 C CA . ASN A 1 126 ? 3.939 3.876 -1.125 1.00 95.31 126 ASN A CA 1
ATOM 1008 C C . ASN A 1 126 ? 3.122 4.064 -2.419 1.00 95.31 126 ASN A C 1
ATOM 1010 O O . ASN A 1 126 ? 3.532 3.639 -3.499 1.00 95.31 126 ASN A O 1
ATOM 1014 N N . GLY A 1 127 ? 1.963 4.722 -2.298 1.00 95.50 127 GLY A N 1
ATOM 1015 C CA . GLY A 1 127 ? 1.050 4.963 -3.419 1.00 95.50 127 GLY A CA 1
ATOM 1016 C C . GLY A 1 127 ? 1.616 5.878 -4.510 1.00 95.50 127 GLY A C 1
ATOM 1017 O O . GLY A 1 127 ? 1.405 5.607 -5.687 1.00 95.50 127 GLY A O 1
ATOM 1018 N N . THR A 1 128 ? 2.381 6.911 -4.150 1.00 97.38 128 THR A N 1
ATOM 1019 C CA . THR A 1 128 ? 3.001 7.820 -5.129 1.00 97.38 128 THR A CA 1
ATOM 1020 C C . THR A 1 128 ? 3.968 7.070 -6.040 1.00 97.38 128 THR A C 1
ATOM 1022 O O . THR A 1 128 ? 3.867 7.167 -7.260 1.00 97.38 128 THR A O 1
ATOM 1025 N N . VAL A 1 129 ? 4.842 6.248 -5.454 1.00 96.44 129 VAL A N 1
ATOM 1026 C CA . VAL A 1 129 ? 5.780 5.398 -6.200 1.00 96.44 129 VAL A CA 1
ATOM 1027 C C . VAL A 1 129 ? 5.028 4.382 -7.063 1.00 96.44 129 VAL A C 1
ATOM 1029 O O . VAL A 1 129 ? 5.445 4.107 -8.184 1.00 96.44 129 VAL A O 1
ATOM 1032 N N . ALA A 1 130 ? 3.899 3.846 -6.586 1.00 96.06 130 ALA A N 1
ATOM 1033 C CA . ALA A 1 130 ? 3.074 2.933 -7.378 1.00 96.06 130 ALA A CA 1
ATOM 1034 C C . ALA A 1 130 ? 2.551 3.598 -8.662 1.00 96.06 130 ALA A C 1
ATOM 1036 O O . ALA A 1 130 ? 2.640 3.008 -9.738 1.00 96.06 130 ALA A O 1
ATOM 1037 N N . ILE A 1 131 ? 2.041 4.829 -8.554 1.00 96.38 131 ILE A N 1
ATOM 1038 C CA . ILE A 1 131 ? 1.533 5.596 -9.699 1.00 96.38 131 ILE A CA 1
ATOM 1039 C C . ILE A 1 131 ? 2.680 5.968 -10.642 1.00 96.38 131 ILE A C 1
ATOM 1041 O O . ILE A 1 131 ? 2.557 5.790 -11.850 1.00 96.38 131 ILE A O 1
ATOM 1045 N N . GLU A 1 132 ? 3.813 6.420 -10.107 1.00 95.69 132 GLU A N 1
ATOM 1046 C CA . GLU A 1 132 ? 4.993 6.757 -10.906 1.00 95.69 132 GLU A CA 1
ATOM 1047 C C . GLU A 1 132 ? 5.490 5.555 -11.724 1.00 95.69 132 GLU A C 1
ATOM 1049 O O . GLU A 1 132 ? 5.732 5.677 -12.925 1.00 95.69 132 GLU A O 1
ATOM 1054 N N . ILE A 1 133 ? 5.596 4.378 -11.098 1.00 95.88 133 ILE A N 1
ATOM 1055 C CA . ILE A 1 133 ? 5.978 3.136 -11.782 1.00 95.88 133 ILE A CA 1
ATOM 1056 C C . ILE A 1 133 ? 4.948 2.773 -12.850 1.00 95.88 133 ILE A C 1
ATOM 1058 O O . ILE A 1 133 ? 5.340 2.388 -13.947 1.00 95.88 133 ILE A O 1
ATOM 1062 N N . ALA A 1 134 ? 3.650 2.907 -12.566 1.00 95.88 134 ALA A N 1
ATOM 1063 C CA . ALA A 1 134 ? 2.601 2.606 -13.537 1.00 95.88 134 ALA A CA 1
ATOM 1064 C C . ALA A 1 134 ? 2.687 3.513 -14.776 1.00 95.88 134 ALA A C 1
ATOM 1066 O O . ALA A 1 134 ? 2.636 3.016 -15.899 1.00 95.88 134 ALA A O 1
ATOM 1067 N N . LEU A 1 135 ? 2.884 4.820 -14.583 1.00 95.50 135 LEU A N 1
ATOM 1068 C CA . LEU A 1 135 ? 3.038 5.783 -15.677 1.00 95.50 135 LEU A CA 1
ATOM 1069 C C . LEU A 1 135 ? 4.302 5.509 -16.500 1.00 95.50 135 LEU A C 1
ATOM 1071 O O . LEU A 1 135 ? 4.244 5.461 -17.729 1.00 95.50 135 LEU A O 1
ATOM 1075 N N . LYS A 1 136 ? 5.430 5.244 -15.829 1.00 94.94 136 LYS A N 1
ATOM 1076 C CA . LYS A 1 136 ? 6.682 4.849 -16.490 1.00 94.94 136 LYS A CA 1
ATOM 1077 C C . LYS A 1 136 ? 6.534 3.543 -17.273 1.00 94.94 136 LYS A C 1
ATOM 1079 O O . LYS A 1 136 ? 7.053 3.443 -18.377 1.00 94.94 136 LYS A O 1
ATOM 1084 N N . ALA A 1 137 ? 5.818 2.559 -16.730 1.00 96.00 137 ALA A N 1
ATOM 1085 C CA . ALA A 1 137 ? 5.611 1.259 -17.367 1.00 96.00 137 ALA A CA 1
ATOM 1086 C C . ALA A 1 137 ? 4.707 1.329 -18.609 1.00 96.00 137 ALA A C 1
ATOM 1088 O O . ALA A 1 137 ? 4.883 0.532 -19.526 1.00 96.00 137 ALA A O 1
ATOM 1089 N N . ILE A 1 138 ? 3.760 2.272 -18.650 1.00 96.06 138 ILE A N 1
ATOM 1090 C CA . ILE A 1 138 ? 2.939 2.546 -19.843 1.00 96.06 138 ILE A CA 1
ATOM 1091 C C . ILE A 1 138 ? 3.755 3.283 -20.921 1.00 96.06 138 ILE A C 1
ATOM 1093 O O . ILE A 1 138 ? 3.405 3.222 -22.095 1.00 96.06 138 ILE A O 1
ATOM 1097 N N . GLY A 1 139 ? 4.872 3.913 -20.543 1.00 95.62 139 GLY A N 1
ATOM 1098 C CA . GLY A 1 139 ? 5.794 4.557 -21.476 1.00 95.62 139 GLY A CA 1
ATOM 1099 C C . GLY A 1 139 ? 5.411 5.989 -21.836 1.00 95.62 139 GLY A C 1
ATOM 1100 O O . GLY A 1 139 ? 5.755 6.433 -22.929 1.00 95.62 139 GLY A O 1
ATOM 1101 N N . ILE A 1 140 ? 4.729 6.701 -20.930 1.00 95.75 140 ILE A N 1
ATOM 1102 C CA . ILE A 1 140 ? 4.306 8.087 -21.159 1.00 95.75 140 ILE A CA 1
ATOM 1103 C C . ILE A 1 140 ? 5.495 8.989 -21.522 1.00 95.75 140 ILE A C 1
ATOM 1105 O O . ILE A 1 140 ? 6.558 8.917 -20.896 1.00 95.75 140 ILE A O 1
ATOM 1109 N N . GLN A 1 141 ? 5.314 9.829 -22.536 1.00 95.44 141 GLN A N 1
ATOM 1110 C CA . GLN A 1 141 ? 6.340 10.725 -23.067 1.00 95.44 141 GLN A CA 1
ATOM 11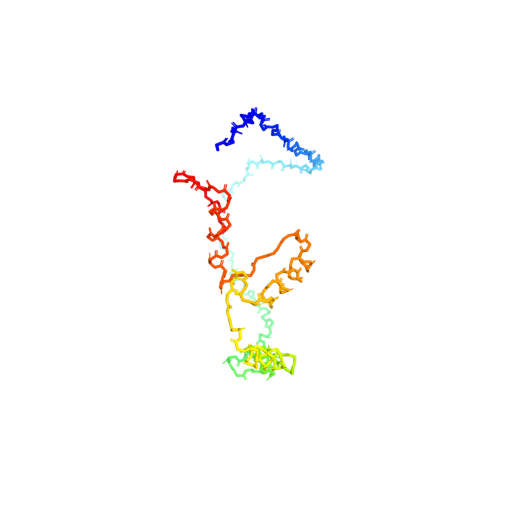11 C C . GLN A 1 141 ? 6.111 12.188 -22.659 1.00 95.44 141 GLN A C 1
ATOM 1113 O O . GLN A 1 141 ? 4.998 12.581 -22.299 1.00 95.44 141 GLN A O 1
ATOM 1118 N N . PRO A 1 142 ? 7.156 13.036 -22.720 1.00 93.38 142 PRO A N 1
ATOM 1119 C CA . PRO A 1 142 ? 6.980 14.477 -22.588 1.00 93.38 142 PRO A CA 1
ATOM 1120 C C . PRO A 1 142 ? 5.936 15.003 -23.585 1.00 93.38 142 PRO A C 1
ATOM 1122 O O . PRO A 1 142 ? 5.896 14.556 -24.727 1.00 93.38 142 PRO A O 1
ATOM 1125 N N . ALA A 1 143 ? 5.136 15.979 -23.152 1.00 94.00 143 ALA A N 1
ATOM 1126 C CA . ALA A 1 143 ? 3.991 16.545 -23.880 1.00 94.00 143 ALA A CA 1
ATOM 1127 C C . ALA A 1 143 ? 2.747 15.641 -24.009 1.00 94.00 143 ALA A C 1
ATOM 1129 O O . ALA A 1 143 ? 1.750 16.084 -24.575 1.00 94.00 143 ALA A O 1
ATOM 1130 N N . GLU A 1 144 ? 2.752 14.429 -23.446 1.00 95.56 144 GLU A N 1
ATOM 1131 C CA . GLU A 1 144 ? 1.525 13.648 -23.266 1.00 95.56 144 GLU A CA 1
ATOM 1132 C C . GLU A 1 144 ? 0.795 14.049 -21.976 1.00 95.56 144 GLU A C 1
ATOM 1134 O O . GLU A 1 144 ? 1.409 14.384 -20.960 1.00 95.56 144 GLU A O 1
ATOM 1139 N N . GLU A 1 145 ? -0.537 14.012 -22.015 1.00 95.50 145 GLU A N 1
ATOM 1140 C CA . GLU A 1 145 ? -1.394 14.467 -20.920 1.00 95.50 145 GLU A CA 1
ATOM 1141 C C . GLU A 1 145 ? -2.109 13.297 -20.232 1.00 95.50 145 GLU A C 1
ATOM 1143 O O . GLU A 1 145 ? -2.538 12.332 -20.868 1.00 95.50 145 GLU A O 1
ATOM 1148 N N . VAL A 1 146 ? -2.281 13.409 -18.911 1.00 95.69 146 VAL A N 1
ATOM 1149 C CA . VAL A 1 146 ? -3.024 12.447 -18.084 1.00 95.69 146 VAL A CA 1
ATOM 1150 C C . VAL A 1 146 ? -4.218 13.155 -17.458 1.00 95.69 146 VAL A C 1
ATOM 1152 O O . VAL A 1 146 ? -4.057 14.120 -16.716 1.00 95.69 146 VAL A O 1
ATOM 1155 N N . ILE A 1 147 ? -5.425 12.657 -17.728 1.00 96.50 147 ILE A N 1
ATOM 1156 C CA . ILE A 1 147 ? -6.656 13.191 -17.136 1.00 96.50 147 ILE A CA 1
ATOM 1157 C C . ILE A 1 147 ? -6.760 12.720 -15.680 1.00 96.50 147 ILE A C 1
ATOM 1159 O O . ILE A 1 147 ? -6.725 11.517 -15.410 1.00 96.50 147 ILE A O 1
ATOM 1163 N N . VAL A 1 148 ? -6.927 13.665 -14.753 1.00 96.56 148 VAL A N 1
ATOM 1164 C CA . VAL A 1 148 ? -7.113 13.424 -13.313 1.00 96.56 148 VAL A CA 1
ATOM 1165 C C . VAL A 1 148 ? -8.445 14.027 -12.831 1.00 96.56 148 VAL A C 1
ATOM 1167 O O . VAL A 1 148 ? -8.894 15.011 -13.422 1.00 96.56 148 VAL A O 1
ATOM 1170 N N . PRO A 1 149 ? -9.109 13.426 -11.825 1.00 93.31 149 PRO A N 1
ATOM 1171 C CA . PRO A 1 149 ? -10.382 13.909 -11.280 1.00 93.31 149 PRO A CA 1
ATOM 1172 C C . PRO A 1 149 ? -10.246 15.123 -10.351 1.00 93.31 149 PRO A C 1
ATOM 1174 O O . PRO A 1 149 ? -9.152 15.322 -9.774 1.00 93.31 149 PRO A O 1
#

pLDDT: mean 72.2, std 25.93, range [29.52, 97.88]